Protein AF-A0A3D5JR56-F1 (afdb_monomer)

Foldseek 3Di:
DDDVDDAAEAEDEAQVCPPDDPVVQVVVVCVVCVVVPPDDHPHHHYHYHYPVRVD

Radius of gyration: 12.41 Å; Cα contacts (8 Å, |Δi|>4): 52; chains: 1; bounding box: 33×20×24 Å

pLDDT: mean 73.69, std 13.78, range [42.81, 89.25]

Nearest PDB structures (foldseek):
  4pui-assembly2_B  TM=7.815E-01  e=2.403E-03  Arabidopsis thaliana
  4pug-assembly2_B  TM=7.633E-01  e=2.243E-03  Arabidopsis thaliana
  4pui-assembly1_A  TM=7.791E-01  e=4.774E-03  Arabidopsis thaliana
  1v60-assembly1_A  TM=8.225E-01  e=7.721E-03  Mus musculus
  2mcq-assembly1_A  TM=7.347E-01  e=4.930E-02  Rickettsia prowazekii str. Madrid E

Secondary structure (DSSP, 8-state):
--SS---EEEEEE-GGGTT--HHHHHHHHHHHHTTTTSSS-S-EEEEEE-HHHH-

Mean predicted aligned error: 7.75 Å

Structure (mmCIF, N/CA/C/O backbone):
data_AF-A0A3D5JR56-F1
#
_entry.id   AF-A0A3D5JR56-F1
#
loop_
_atom_site.group_PDB
_atom_site.id
_atom_site.type_symbol
_atom_site.label_atom_id
_atom_site.label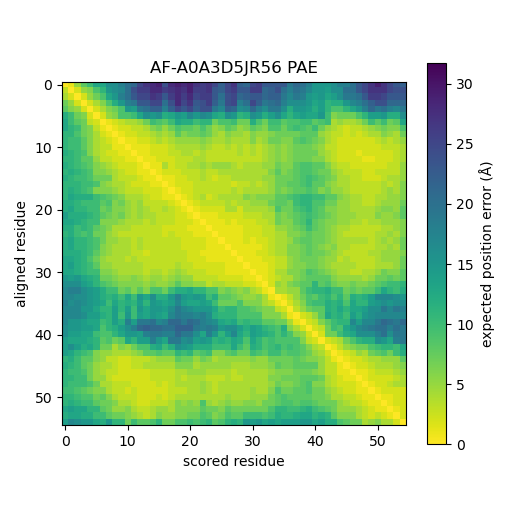_alt_id
_atom_site.label_comp_id
_atom_site.label_asym_id
_atom_site.label_entity_id
_atom_site.label_seq_id
_atom_site.pdbx_PDB_ins_code
_atom_site.Cartn_x
_atom_site.Cartn_y
_atom_site.Cartn_z
_atom_site.occupancy
_atom_site.B_iso_or_equiv
_atom_site.auth_seq_id
_atom_site.auth_comp_id
_atom_site.auth_asym_id
_atom_site.auth_atom_id
_atom_site.pdbx_PDB_model_num
ATOM 1 N N . GLN A 1 1 ? 17.843 9.915 0.937 1.00 42.81 1 GLN A N 1
ATOM 2 C CA . GLN A 1 1 ? 19.024 10.158 0.088 1.00 42.81 1 GLN A CA 1
ATOM 3 C C . GLN A 1 1 ? 19.999 9.006 0.291 1.00 42.81 1 GLN A C 1
ATOM 5 O O . GLN A 1 1 ? 20.447 8.823 1.414 1.00 42.81 1 GLN A O 1
ATOM 10 N N . GLY A 1 2 ? 20.275 8.230 -0.756 1.00 42.97 2 GLY A N 1
ATOM 11 C CA . GLY A 1 2 ? 21.260 7.140 -0.767 1.00 42.97 2 GLY A CA 1
ATOM 12 C C . GLY A 1 2 ? 21.645 6.740 -2.195 1.00 42.97 2 GLY A C 1
ATOM 13 O O . GLY A 1 2 ? 20.928 5.963 -2.800 1.00 42.97 2 GLY A O 1
ATOM 14 N N . ASP A 1 3 ? 22.701 7.364 -2.730 1.00 55.69 3 ASP A N 1
ATOM 15 C CA . ASP A 1 3 ? 23.620 6.864 -3.780 1.00 55.69 3 ASP A CA 1
ATOM 16 C C . ASP A 1 3 ? 23.005 5.923 -4.861 1.00 55.69 3 ASP A C 1
ATOM 18 O O . ASP A 1 3 ? 23.297 4.737 -4.890 1.00 55.69 3 ASP A O 1
ATOM 22 N N . ASP A 1 4 ? 21.997 6.237 -5.682 1.00 55.66 4 ASP A N 1
ATOM 23 C CA . ASP A 1 4 ? 21.715 7.334 -6.620 1.00 55.66 4 ASP A CA 1
ATOM 24 C C . ASP A 1 4 ? 20.309 7.893 -6.294 1.00 55.66 4 ASP A C 1
ATOM 26 O O . ASP A 1 4 ? 19.258 7.457 -6.763 1.00 55.66 4 ASP A O 1
ATOM 30 N N . GLY A 1 5 ? 20.287 8.710 -5.243 1.00 52.47 5 GLY A N 1
ATOM 31 C CA . GLY A 1 5 ? 19.567 8.312 -4.040 1.00 52.47 5 GLY A CA 1
ATOM 32 C C . GLY A 1 5 ? 18.158 8.814 -3.818 1.00 52.47 5 GLY A C 1
ATOM 33 O O . GLY A 1 5 ? 17.889 9.422 -2.773 1.00 52.47 5 GLY A O 1
ATOM 34 N N . VAL A 1 6 ? 17.247 8.511 -4.733 1.00 58.78 6 VAL A N 1
ATOM 35 C CA . VAL A 1 6 ? 15.832 8.814 -4.530 1.00 58.78 6 VAL A CA 1
ATOM 36 C C . VAL A 1 6 ? 15.158 7.650 -3.799 1.00 58.78 6 VAL A C 1
ATOM 38 O O . VAL A 1 6 ? 14.611 6.724 -4.389 1.00 58.78 6 VAL A O 1
ATOM 41 N N . HIS A 1 7 ? 15.239 7.682 -2.468 1.00 64.81 7 HIS A N 1
ATOM 42 C CA . HIS A 1 7 ? 14.370 6.858 -1.632 1.00 64.81 7 HIS A CA 1
ATOM 43 C C . HIS A 1 7 ? 12.965 7.416 -1.775 1.00 64.81 7 HIS A C 1
ATOM 45 O O . HIS A 1 7 ? 12.688 8.528 -1.328 1.00 64.81 7 HIS A O 1
ATOM 51 N N . PHE A 1 8 ? 12.106 6.661 -2.441 1.00 64.44 8 PHE A N 1
ATOM 52 C CA . PHE A 1 8 ? 10.717 7.038 -2.583 1.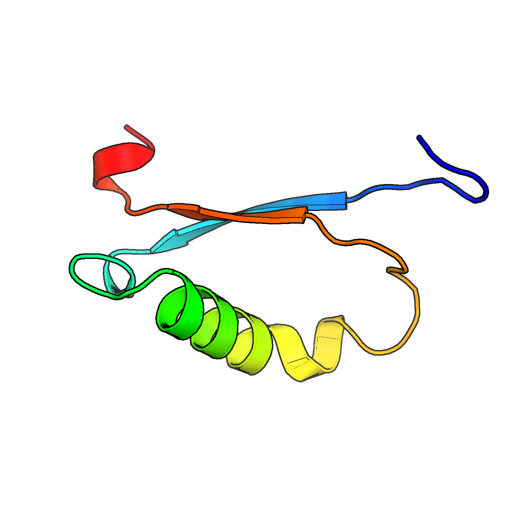00 64.44 8 PHE A CA 1
ATOM 53 C C . PHE A 1 8 ? 9.931 6.451 -1.416 1.00 64.44 8 PHE A C 1
ATOM 55 O O . PHE A 1 8 ? 10.029 5.262 -1.102 1.00 64.44 8 PHE A O 1
ATOM 62 N N . GLU A 1 9 ? 9.159 7.308 -0.766 1.00 74.06 9 GLU A N 1
ATOM 63 C CA . GLU A 1 9 ? 8.208 6.915 0.262 1.00 74.06 9 GLU A CA 1
ATOM 64 C C . GLU A 1 9 ? 6.809 7.019 -0.335 1.00 74.06 9 GLU A C 1
ATOM 66 O O . GLU A 1 9 ? 6.381 8.091 -0.762 1.00 74.06 9 GLU A O 1
ATOM 71 N N . ALA A 1 10 ? 6.097 5.898 -0.397 1.00 76.44 10 ALA A N 1
ATOM 72 C CA . ALA A 1 10 ? 4.737 5.848 -0.913 1.00 76.44 10 ALA A CA 1
ATOM 73 C C . ALA A 1 10 ? 3.788 5.474 0.223 1.00 76.44 10 ALA A C 1
ATOM 75 O O . ALA A 1 10 ? 3.846 4.363 0.753 1.00 76.44 10 ALA A O 1
ATOM 76 N N . THR A 1 11 ? 2.905 6.401 0.595 1.00 84.94 11 THR A N 1
ATOM 77 C CA . THR A 1 11 ? 1.840 6.122 1.563 1.00 84.94 11 THR A CA 1
ATOM 78 C C . THR A 1 11 ? 0.585 5.700 0.819 1.00 84.94 11 THR A C 1
ATOM 80 O O . THR A 1 11 ? 0.033 6.463 0.032 1.00 84.94 11 THR A O 1
ATOM 83 N N . VAL A 1 12 ? 0.133 4.478 1.076 1.00 84.38 12 VAL A N 1
ATOM 84 C CA . VAL A 1 12 ? -1.091 3.925 0.502 1.00 84.38 12 VAL A CA 1
ATOM 85 C C . VAL A 1 12 ? -2.132 3.845 1.605 1.00 84.38 12 VAL A C 1
ATOM 87 O O . VAL A 1 12 ? -1.954 3.114 2.582 1.00 84.38 12 VAL A O 1
ATOM 90 N N . VAL A 1 13 ? -3.217 4.600 1.431 1.00 88.44 13 VAL A N 1
ATOM 91 C CA . VAL A 1 13 ? -4.357 4.627 2.349 1.00 88.44 13 VAL A CA 1
ATOM 92 C C . VAL A 1 13 ? -5.463 3.743 1.781 1.00 88.44 13 VAL A C 1
ATOM 94 O O . VAL A 1 13 ? -5.958 4.005 0.687 1.00 88.44 13 VAL A O 1
ATOM 97 N N . CYS A 1 14 ? -5.843 2.678 2.491 1.00 86.38 14 CYS A N 1
ATOM 98 C CA . CYS A 1 14 ? -6.934 1.806 2.052 1.00 86.38 14 CYS A CA 1
ATOM 99 C C . CYS A 1 14 ? -7.633 1.102 3.220 1.00 86.38 14 CYS A C 1
ATOM 101 O O . CYS A 1 14 ? -6.981 0.531 4.096 1.00 86.38 14 CYS A O 1
ATOM 103 N N . ASP A 1 15 ? -8.968 1.069 3.189 1.00 89.00 15 ASP A N 1
ATOM 104 C CA . ASP A 1 15 ? -9.796 0.317 4.145 1.00 89.00 15 ASP A CA 1
ATOM 105 C C . ASP A 1 15 ? -9.516 -1.190 4.105 1.00 89.00 15 ASP A C 1
ATOM 107 O O . ASP A 1 15 ? -9.599 -1.877 5.119 1.00 89.00 15 ASP A O 1
ATOM 111 N N . ALA A 1 16 ? -9.082 -1.718 2.955 1.00 86.00 16 ALA A N 1
ATOM 112 C CA . ALA A 1 16 ? -8.746 -3.132 2.812 1.00 86.00 16 ALA A CA 1
ATOM 113 C C . ALA A 1 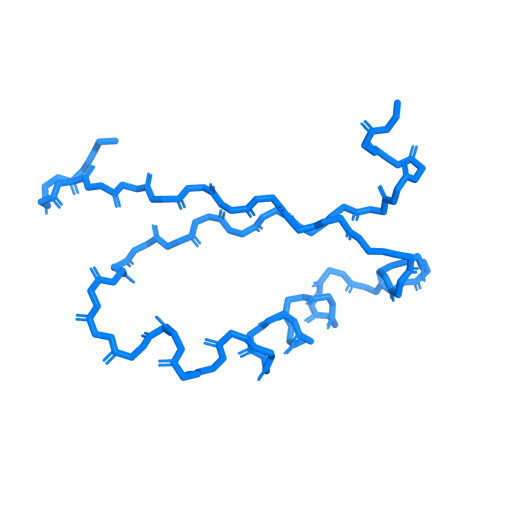16 ? -7.578 -3.573 3.712 1.00 86.00 16 ALA A C 1
ATOM 115 O O . ALA A 1 16 ? -7.379 -4.771 3.908 1.00 86.00 16 ALA A O 1
ATOM 116 N N . PHE A 1 17 ? -6.790 -2.641 4.254 1.00 86.12 17 PHE A N 1
ATOM 117 C CA . PHE A 1 17 ? -5.720 -2.955 5.199 1.00 86.12 17 PHE A CA 1
ATOM 118 C C . PHE A 1 17 ? -6.224 -3.152 6.633 1.00 86.12 17 PHE A C 1
ATOM 120 O O . PHE A 1 17 ? -5.508 -3.750 7.444 1.00 86.12 17 PHE A O 1
ATOM 127 N N 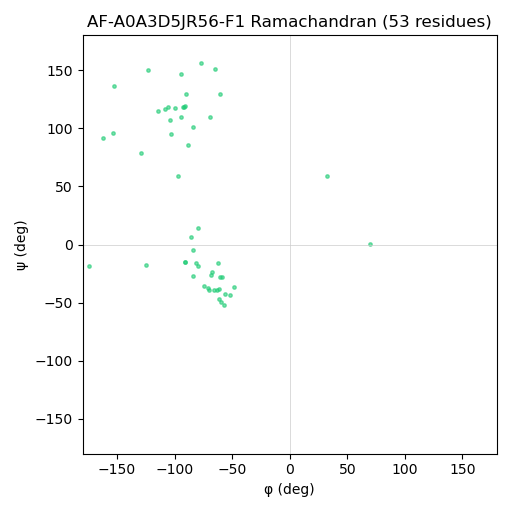. ALA A 1 18 ? -7.448 -2.716 6.945 1.00 87.12 18 ALA A N 1
ATOM 128 C CA . ALA A 1 18 ? -8.037 -2.866 8.266 1.00 87.12 18 ALA A CA 1
ATOM 129 C C . ALA A 1 18 ? -8.152 -4.352 8.636 1.00 87.12 18 ALA A C 1
ATOM 131 O O . ALA A 1 18 ? -8.597 -5.188 7.848 1.00 87.12 18 ALA A O 1
ATOM 132 N N . GLY A 1 19 ? -7.660 -4.704 9.826 1.00 86.19 19 GLY A N 1
ATOM 133 C CA . GLY A 1 19 ? -7.657 -6.085 10.320 1.00 86.19 19 GLY A CA 1
ATOM 134 C C . GLY A 1 19 ? -6.699 -7.050 9.606 1.00 86.19 19 GLY A C 1
ATOM 135 O O . GLY A 1 19 ? -6.638 -8.220 9.977 1.00 86.19 19 GLY A O 1
ATOM 136 N N . LYS A 1 20 ? -5.921 -6.606 8.608 1.00 85.44 20 LYS A N 1
ATOM 137 C CA . LYS A 1 20 ? -4.931 -7.459 7.931 1.00 85.44 20 LYS A CA 1
ATOM 138 C C . LYS A 1 20 ? -3.543 -7.322 8.540 1.00 85.44 20 LYS A C 1
ATOM 140 O O . LYS A 1 20 ? -3.135 -6.233 8.943 1.00 85.44 20 LYS A O 1
ATOM 145 N N . LEU A 1 21 ? -2.799 -8.427 8.530 1.00 86.81 21 LEU A N 1
ATOM 146 C CA . LEU A 1 21 ? -1.404 -8.479 8.964 1.00 86.81 21 LEU A CA 1
ATOM 147 C C . LEU A 1 21 ? -0.493 -7.637 8.049 1.00 86.81 21 LEU A C 1
ATOM 149 O O . LEU A 1 21 ? -0.755 -7.569 6.845 1.00 86.81 21 LEU A O 1
ATOM 153 N N . PRO A 1 22 ? 0.620 -7.085 8.569 1.00 79.69 22 PRO A N 1
ATOM 154 C CA . PRO A 1 22 ? 1.568 -6.276 7.794 1.00 79.69 22 PRO A CA 1
ATOM 155 C C . PRO A 1 22 ? 2.042 -6.973 6.513 1.00 79.69 22 PRO A C 1
ATOM 157 O O . PRO A 1 22 ? 2.024 -6.390 5.432 1.00 79.69 22 PRO A O 1
ATOM 160 N N . LEU A 1 23 ? 2.358 -8.270 6.605 1.00 84.25 23 LEU A N 1
ATOM 161 C CA . LEU A 1 23 ? 2.792 -9.076 5.463 1.00 84.25 23 LEU A CA 1
ATOM 162 C C . LEU A 1 23 ? 1.709 -9.193 4.377 1.00 84.25 23 LEU A C 1
ATOM 164 O O . LEU A 1 23 ? 2.016 -9.144 3.187 1.00 84.25 23 LEU A O 1
ATOM 168 N N . ALA A 1 24 ? 0.440 -9.330 4.771 1.00 86.81 24 ALA A N 1
ATOM 169 C CA . ALA A 1 24 ? -0.678 -9.408 3.834 1.00 86.81 24 ALA A CA 1
ATOM 170 C C . ALA A 1 24 ? -0.931 -8.057 3.153 1.00 86.81 24 ALA A C 1
ATOM 172 O O . ALA A 1 24 ? -1.182 -8.023 1.951 1.00 86.81 24 ALA A O 1
ATOM 173 N N . ARG A 1 25 ? -0.809 -6.948 3.898 1.00 86.25 25 ARG A N 1
ATOM 174 C CA . ARG A 1 25 ? -0.884 -5.587 3.343 1.00 86.25 25 ARG A CA 1
ATOM 175 C C . ARG A 1 25 ? 0.211 -5.371 2.303 1.00 86.25 25 ARG A C 1
ATOM 177 O O . ARG A 1 25 ? -0.099 -4.998 1.179 1.00 86.25 25 ARG A O 1
ATOM 184 N N . HIS A 1 26 ? 1.456 -5.705 2.644 1.00 80.69 26 HIS A N 1
ATOM 185 C CA . HIS A 1 26 ? 2.584 -5.618 1.721 1.00 80.69 26 HIS A CA 1
ATOM 186 C C . HIS A 1 26 ? 2.318 -6.448 0.468 1.00 80.69 26 HIS A C 1
ATOM 188 O O . HIS A 1 26 ? 2.374 -5.906 -0.624 1.00 80.69 26 HIS A O 1
ATOM 194 N N . ARG A 1 27 ? 1.953 -7.731 0.598 1.00 84.75 27 ARG A N 1
ATOM 195 C CA . ARG A 1 27 ? 1.655 -8.591 -0.561 1.00 84.75 27 ARG A CA 1
ATOM 196 C C . ARG A 1 27 ? 0.562 -8.027 -1.460 1.00 84.75 27 ARG A C 1
ATOM 198 O O . ARG A 1 27 ? 0.720 -8.087 -2.671 1.00 84.75 27 ARG A O 1
ATOM 205 N N . MET A 1 28 ? -0.522 -7.497 -0.891 1.00 83.75 28 MET A N 1
ATOM 206 C CA . MET A 1 28 ? -1.573 -6.862 -1.689 1.00 83.75 28 MET A CA 1
ATOM 207 C C . MET A 1 28 ? -1.025 -5.661 -2.447 1.00 83.75 28 MET A C 1
ATOM 209 O O . MET A 1 28 ? -1.248 -5.558 -3.641 1.00 83.75 28 MET A O 1
ATOM 213 N N . VAL A 1 29 ? -0.266 -4.791 -1.787 1.00 81.00 29 VAL A N 1
ATO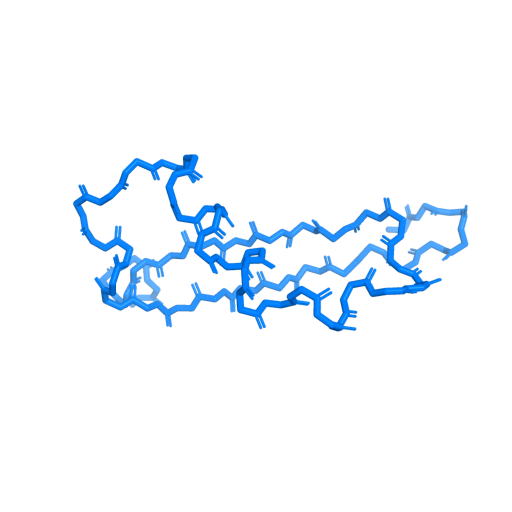M 214 C CA . VA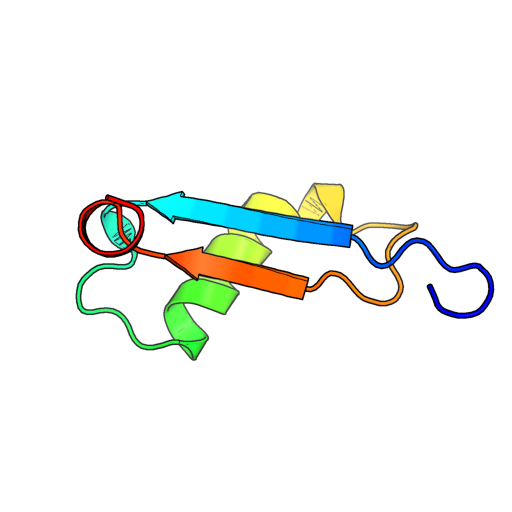L A 1 29 ? 0.247 -3.588 -2.439 1.00 81.00 29 VAL A CA 1
ATOM 215 C C . VAL A 1 29 ? 1.340 -3.901 -3.456 1.00 81.00 29 VAL A C 1
ATOM 217 O O . VAL A 1 29 ? 1.316 -3.327 -4.533 1.00 81.00 29 VAL A O 1
ATOM 220 N N . TYR A 1 30 ? 2.222 -4.865 -3.191 1.00 78.06 30 TYR A N 1
ATOM 221 C CA . TYR A 1 30 ? 3.169 -5.393 -4.177 1.00 78.06 30 TYR A CA 1
ATOM 222 C C . TYR A 1 30 ? 2.455 -6.040 -5.369 1.00 78.06 30 TYR A C 1
ATOM 224 O O . TYR A 1 30 ? 2.904 -5.874 -6.495 1.00 78.06 30 TYR A O 1
ATOM 232 N N . ALA A 1 31 ? 1.339 -6.746 -5.151 1.00 82.06 31 ALA A N 1
ATOM 233 C CA . ALA A 1 31 ? 0.545 -7.310 -6.242 1.00 82.06 31 ALA A CA 1
ATOM 234 C C . ALA A 1 31 ? -0.098 -6.212 -7.105 1.00 82.06 31 ALA A C 1
ATOM 236 O O . ALA A 1 31 ? -0.114 -6.333 -8.325 1.00 82.06 31 ALA A O 1
ATOM 237 N N . THR A 1 32 ? -0.578 -5.125 -6.495 1.00 78.88 32 THR A N 1
ATOM 238 C CA . THR A 1 32 ? -1.155 -3.984 -7.224 1.00 78.88 32 THR A CA 1
ATOM 239 C C . THR A 1 32 ? -0.088 -3.117 -7.904 1.00 78.88 32 THR A C 1
ATOM 241 O O . THR A 1 32 ? -0.316 -2.605 -8.993 1.00 78.88 32 THR A O 1
ATOM 244 N N . LEU A 1 33 ? 1.080 -2.951 -7.276 1.00 72.19 33 LEU A N 1
ATOM 245 C CA . LEU A 1 33 ? 2.225 -2.189 -7.793 1.00 72.19 33 LEU A CA 1
ATOM 246 C C . LEU A 1 33 ? 3.117 -3.000 -8.744 1.00 72.19 33 LEU A C 1
ATOM 248 O O . LEU A 1 33 ? 4.071 -2.435 -9.269 1.00 72.19 33 LEU A O 1
ATOM 252 N N . GLY A 1 34 ? 2.849 -4.295 -8.946 1.00 65.56 34 GLY A N 1
ATOM 253 C CA . GLY A 1 34 ? 3.777 -5.264 -9.542 1.00 65.56 34 GLY A CA 1
ATOM 254 C C . GLY A 1 34 ? 4.452 -4.828 -10.847 1.00 65.56 34 GLY A C 1
ATOM 255 O O . GLY A 1 34 ? 5.636 -5.092 -11.021 1.00 65.56 34 GLY A O 1
ATOM 256 N N . ASP A 1 35 ? 3.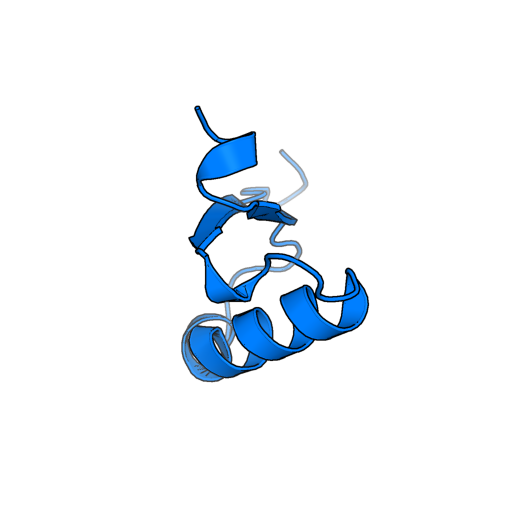744 -4.105 -11.717 1.00 59.06 35 ASP A N 1
ATOM 257 C CA . ASP A 1 35 ? 4.275 -3.606 -12.998 1.00 59.06 35 ASP A CA 1
ATOM 258 C C . ASP A 1 35 ? 5.055 -2.278 -12.857 1.00 59.06 35 ASP A C 1
ATOM 260 O O . ASP A 1 35 ? 5.991 -1.994 -13.598 1.00 59.06 35 ASP A O 1
ATOM 264 N N . LEU A 1 36 ? 4.724 -1.471 -11.842 1.00 58.84 36 LEU A N 1
ATOM 265 C CA . LEU A 1 36 ? 5.352 -0.173 -11.555 1.00 58.84 36 LEU A CA 1
ATOM 266 C C . LEU A 1 36 ? 6.703 -0.308 -10.832 1.00 58.84 36 LEU A C 1
ATOM 268 O O . LEU A 1 36 ? 7.509 0.621 -10.840 1.00 58.84 36 LEU A O 1
ATOM 272 N N . MET A 1 37 ? 6.973 -1.464 -10.218 1.00 59.28 37 MET A N 1
ATOM 273 C CA . MET A 1 37 ? 8.239 -1.774 -9.539 1.00 59.28 37 MET A CA 1
ATOM 274 C C . MET A 1 37 ? 9.336 -2.323 -10.468 1.00 59.28 37 MET A C 1
ATOM 276 O O . MET A 1 37 ? 10.397 -2.726 -9.998 1.00 59.28 37 MET A O 1
ATOM 280 N N . GLY A 1 38 ? 9.106 -2.343 -11.781 1.00 50.38 38 GLY A N 1
ATOM 281 C CA . GLY A 1 38 ? 9.916 -3.080 -12.750 1.00 50.38 38 GLY A CA 1
ATOM 282 C C . GLY A 1 38 ? 11.247 -2.469 -13.209 1.00 50.38 38 GLY A C 1
ATOM 283 O O . GLY A 1 38 ? 11.779 -2.968 -14.196 1.00 50.38 38 GLY A O 1
ATOM 284 N N . GLY A 1 39 ? 11.835 -1.441 -12.577 1.00 51.75 39 GLY A N 1
ATOM 285 C CA . GLY A 1 39 ? 13.151 -1.012 -13.094 1.00 51.75 39 GLY A CA 1
ATOM 286 C C . GLY A 1 39 ? 13.989 0.062 -12.408 1.00 51.75 39 GLY A C 1
ATOM 287 O O . GLY A 1 39 ? 15.182 0.096 -12.683 1.00 51.75 39 GLY A O 1
ATOM 288 N N . ALA A 1 40 ? 13.449 0.925 -11.541 1.00 52.03 40 ALA A N 1
ATOM 289 C CA . ALA A 1 40 ? 14.226 2.085 -11.060 1.00 52.03 40 ALA A CA 1
ATOM 290 C C . ALA A 1 40 ? 14.352 2.217 -9.535 1.00 52.03 40 ALA A C 1
ATOM 292 O O . ALA A 1 40 ? 15.227 2.935 -9.055 1.00 52.03 40 ALA A O 1
ATOM 293 N N . ILE A 1 41 ? 13.508 1.542 -8.747 1.00 54.97 41 ILE A N 1
ATOM 294 C CA . ILE A 1 41 ? 13.426 1.818 -7.309 1.00 54.97 41 ILE A CA 1
ATOM 295 C C . ILE A 1 41 ? 14.162 0.739 -6.513 1.00 54.97 41 ILE A C 1
ATOM 297 O O . ILE A 1 41 ? 13.606 -0.304 -6.186 1.00 54.97 41 ILE A O 1
ATOM 301 N N . HIS A 1 42 ? 15.424 1.017 -6.184 1.00 55.53 42 HIS A N 1
ATOM 302 C CA . HIS A 1 42 ? 16.284 0.141 -5.379 1.00 55.53 42 HIS A CA 1
ATOM 303 C C . HIS A 1 42 ? 15.816 0.020 -3.913 1.00 55.53 42 HIS A C 1
ATOM 305 O O . HIS A 1 42 ? 16.097 -0.982 -3.259 1.00 55.53 42 HIS A O 1
ATOM 311 N N . ALA A 1 43 ? 15.070 1.007 -3.397 1.00 59.97 43 ALA A N 1
ATOM 312 C CA . ALA A 1 43 ? 14.449 0.967 -2.072 1.00 59.97 43 ALA A CA 1
ATOM 313 C C . ALA A 1 43 ? 13.195 1.865 -2.017 1.00 59.97 43 ALA A C 1
ATOM 315 O O . ALA A 1 43 ? 13.300 3.074 -1.804 1.00 59.97 43 ALA A O 1
ATOM 316 N N . LEU A 1 44 ? 12.006 1.278 -2.215 1.00 68.75 44 LEU A N 1
ATOM 317 C CA . LEU A 1 44 ? 10.723 1.952 -1.979 1.00 68.75 44 LEU A CA 1
ATOM 318 C C . LEU A 1 44 ? 10.279 1.671 -0.542 1.00 68.75 44 LEU A C 1
ATOM 320 O O . LEU A 1 44 ? 10.006 0.522 -0.189 1.00 68.75 44 LEU A O 1
ATOM 324 N N . ALA A 1 45 ? 10.153 2.709 0.274 1.00 73.25 45 ALA A N 1
ATOM 325 C CA . ALA A 1 45 ? 9.508 2.595 1.573 1.00 73.25 45 ALA A CA 1
ATOM 326 C C . ALA A 1 45 ? 7.995 2.741 1.379 1.00 73.25 45 ALA A C 1
ATOM 328 O O . ALA A 1 45 ? 7.454 3.827 1.182 1.00 73.25 45 ALA A O 1
ATOM 329 N N . LEU A 1 46 ? 7.304 1.607 1.390 1.00 77.19 46 LEU A N 1
ATOM 330 C CA . LEU A 1 46 ? 5.858 1.565 1.267 1.00 77.19 46 LEU A CA 1
ATOM 331 C C . LEU A 1 46 ? 5.212 1.608 2.654 1.00 77.19 46 LEU A C 1
ATOM 333 O O . LEU A 1 46 ? 5.396 0.695 3.459 1.00 77.19 46 LEU A O 1
ATOM 337 N N . LYS A 1 47 ? 4.400 2.633 2.911 1.00 84.94 47 LYS A N 1
ATOM 338 C CA . LYS A 1 47 ? 3.618 2.755 4.139 1.00 84.94 47 LYS A CA 1
ATOM 339 C C . LYS A 1 47 ? 2.158 2.422 3.855 1.00 84.94 47 LYS A C 1
ATOM 341 O O . LYS A 1 47 ? 1.445 3.197 3.228 1.00 84.94 47 LYS A O 1
ATOM 346 N N . THR A 1 48 ? 1.703 1.260 4.315 1.00 86.69 48 THR A N 1
ATOM 347 C CA . THR A 1 48 ? 0.297 0.845 4.182 1.00 86.69 48 THR A CA 1
ATOM 348 C C . THR A 1 48 ? -0.478 1.210 5.440 1.00 86.69 48 THR A C 1
ATOM 350 O O . THR A 1 48 ? -0.268 0.586 6.485 1.00 86.69 48 THR A O 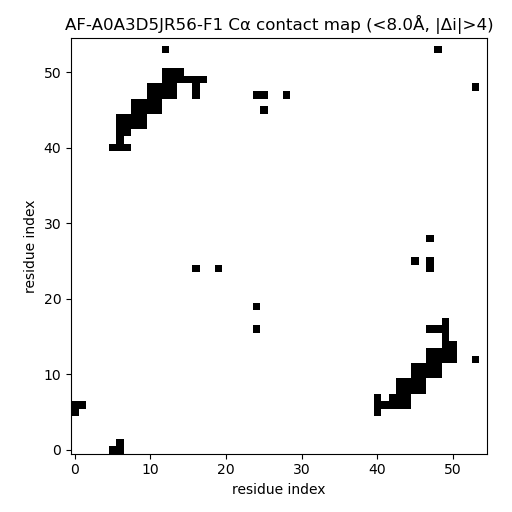1
ATOM 353 N N . VAL A 1 49 ? -1.375 2.187 5.340 1.00 88.62 49 VAL A N 1
ATOM 354 C CA . VAL A 1 49 ? -2.185 2.672 6.466 1.00 88.62 49 VAL A CA 1
ATOM 355 C C . VAL A 1 49 ? -3.667 2.563 6.152 1.00 88.62 49 VAL A C 1
ATOM 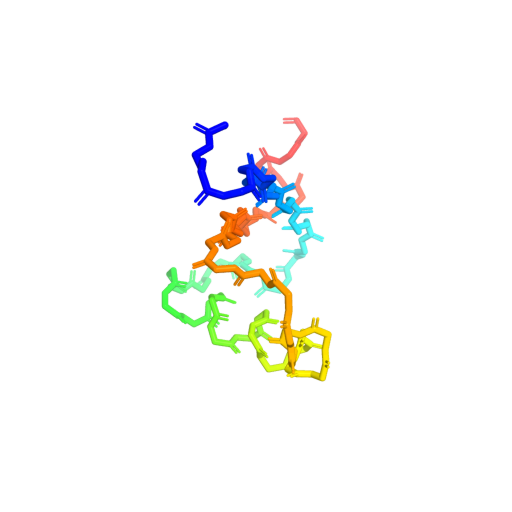357 O O . VAL A 1 49 ? -4.093 2.643 4.999 1.00 88.62 49 VAL A O 1
ATOM 360 N N . THR A 1 50 ? -4.472 2.362 7.183 1.00 89.25 50 THR A N 1
ATOM 361 C CA . THR A 1 50 ? -5.926 2.472 7.044 1.00 89.25 50 THR A CA 1
ATOM 362 C C . THR A 1 50 ? -6.346 3.945 7.002 1.00 89.25 50 THR A C 1
ATOM 364 O O . THR A 1 50 ? -5.624 4.794 7.524 1.00 89.25 50 THR A O 1
ATOM 367 N N . PRO A 1 51 ? -7.505 4.292 6.415 1.00 86.00 51 PRO A N 1
ATOM 368 C CA . PRO A 1 51 ? -8.019 5.662 6.476 1.00 86.00 51 PRO A CA 1
ATOM 369 C C . PRO A 1 51 ? -8.244 6.143 7.913 1.00 86.00 51 PRO A C 1
ATOM 371 O O . PRO A 1 51 ? -8.081 7.326 8.179 1.00 86.00 51 PRO A O 1
ATOM 374 N N . ALA A 1 52 ? -8.515 5.231 8.852 1.00 86.38 52 ALA A N 1
ATOM 375 C CA . ALA A 1 52 ? -8.581 5.537 10.280 1.00 86.38 52 ALA A CA 1
ATOM 376 C C . ALA A 1 52 ? -7.218 5.903 10.906 1.00 86.38 52 ALA A C 1
ATOM 378 O O . ALA A 1 52 ? -7.186 6.603 11.908 1.00 86.38 52 ALA A O 1
ATOM 379 N N . GLU A 1 53 ? -6.101 5.433 10.341 1.00 81.94 53 GLU A N 1
ATOM 380 C CA . GLU A 1 53 ? -4.736 5.765 10.787 1.00 81.94 53 GLU A CA 1
ATOM 381 C C . GLU A 1 53 ? -4.147 6.987 10.063 1.00 81.94 53 GLU A C 1
ATOM 383 O O . GLU A 1 53 ? -3.117 7.511 10.484 1.00 81.94 53 GLU A O 1
ATOM 388 N N . ALA A 1 54 ? -4.750 7.401 8.945 1.00 78.88 54 ALA A N 1
ATOM 389 C CA . ALA A 1 54 ? -4.327 8.562 8.164 1.00 78.88 54 ALA A CA 1
ATOM 390 C C . ALA A 1 54 ? -5.024 9.870 8.585 1.00 78.88 54 ALA A C 1
ATOM 392 O O . ALA A 1 54 ? -4.584 10.938 8.157 1.00 78.88 54 ALA A O 1
ATOM 393 N N . GLY A 1 55 ? -6.115 9.767 9.353 1.00 66.62 55 GLY A N 1
ATOM 394 C CA . GLY A 1 55 ? -6.925 10.883 9.850 1.00 66.62 55 GLY A CA 1
ATOM 395 C C . GLY A 1 55 ? -6.463 11.446 11.185 1.00 66.62 55 GLY A C 1
ATOM 396 O O . GLY A 1 55 ? -5.818 10.704 11.959 1.00 66.62 55 GLY A O 1
#

Solvent-accessible surface area (backbone atoms only — not comparable to full-atom values): 3542 Å² total; per-residue (Å²): 116,61,96,86,33,74,63,46,74,47,78,45,73,36,69,85,42,58,96,51,55,71,69,56,44,49,51,53,50,49,63,75,40,52,78,81,66,72,79,82,70,91,53,67,49,72,43,83,36,28,57,82,72,73,102

Sequence (55 aa):
QGDDGVHFEATVVCDAFAGKLPLARHRMVYATLGDLMGGAIHALALKTVTPAEAG